Protein AF-A0AAD8ED84-F1 (afdb_monomer_lite)

Sequence (54 aa):
VLDAPELQDDFYLNLVDWSSQNVLSVGLGSCVYLWSACTSQVKRLCDLSGDGNS

Organism: Diploptera punctata (NCBI:txid6984)

Foldseek 3Di:
DDD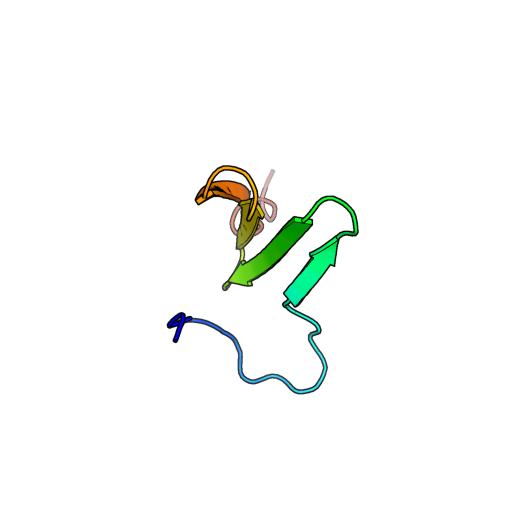QPQPPPDPPDPQWDQDPQQWIWGDGDQWIWIAHPVVRDIDIPDGNPPDPDD

InterPro domains:
  IPR015943 WD40/YVTN repeat-like-containing domain superfamily [G3DSA:2.130.10.10] (1-54)
  IPR033010 WD repeat Cdc20/Fizzy [PTHR19918] (1-51)

Secondary structure (DSSP, 8-state):
----TT----TT---EEE-TTSEEEEEETTEEEEEETTT--EEEEEEGGG-S--

pLDDT: mean 71.77, std 15.58, range [44.94, 89.06]

Radius of gyration: 12.45 Å; chains: 1; bounding box: 37×26×26 Å

Structure (mmCIF, N/CA/C/O backbone):
data_AF-A0AAD8ED84-F1
#
_entry.id   AF-A0AAD8ED84-F1
#
loop_
_atom_site.group_PDB
_atom_site.id
_atom_site.type_symbol
_atom_site.label_atom_id
_atom_site.label_alt_id
_atom_site.label_comp_id
_atom_site.label_asym_id
_atom_site.label_entity_id
_atom_site.label_seq_id
_atom_site.pdbx_PDB_ins_code
_atom_site.Cartn_x
_atom_site.Cartn_y
_atom_site.Cartn_z
_atom_site.occupancy
_atom_site.B_iso_or_equiv
_atom_site.auth_seq_id
_atom_site.auth_comp_id
_atom_site.auth_asym_id
_atom_site.auth_atom_id
_atom_site.pdbx_PDB_model_num
ATOM 1 N N . VAL A 1 1 ? -13.874 -4.443 -7.607 1.00 48.91 1 VAL A N 1
ATOM 2 C CA . VAL A 1 1 ? -12.559 -4.803 -8.180 1.00 48.91 1 VAL A CA 1
ATOM 3 C C . VAL A 1 1 ? -11.656 -3.589 -7.980 1.00 48.91 1 VAL A C 1
ATOM 5 O O . VAL A 1 1 ? -12.171 -2.486 -8.114 1.00 48.91 1 VAL A O 1
ATOM 8 N N . LEU A 1 2 ? -10.426 -3.759 -7.483 1.00 48.53 2 LEU A N 1
ATOM 9 C CA . LEU A 1 2 ? -9.466 -2.662 -7.272 1.00 48.53 2 LEU A CA 1
ATOM 10 C C . LEU A 1 2 ? -8.579 -2.592 -8.518 1.00 48.53 2 LEU A C 1
ATOM 12 O O . LEU A 1 2 ? -7.889 -3.565 -8.804 1.00 48.53 2 LEU A O 1
ATOM 16 N N . ASP A 1 3 ? -8.627 -1.486 -9.255 1.00 52.97 3 ASP A N 1
ATOM 17 C CA . ASP A 1 3 ? -7.824 -1.313 -10.468 1.00 52.97 3 ASP A CA 1
ATOM 18 C C . ASP A 1 3 ? -6.414 -0.812 -10.106 1.00 52.97 3 ASP A C 1
ATOM 20 O O . ASP A 1 3 ? -6.266 0.192 -9.407 1.00 52.97 3 ASP A O 1
ATOM 24 N N . ALA A 1 4 ? -5.378 -1.518 -10.574 1.00 54.97 4 ALA A N 1
ATOM 25 C CA . ALA A 1 4 ? -3.961 -1.202 -10.363 1.00 54.97 4 ALA A CA 1
ATOM 26 C C . ALA A 1 4 ? -3.285 -0.885 -11.71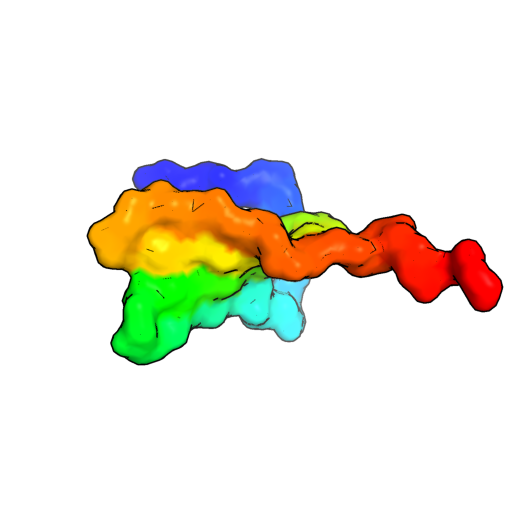7 1.00 54.97 4 ALA A C 1
ATOM 28 O O . ALA A 1 4 ? -2.717 -1.779 -12.342 1.00 54.97 4 ALA A O 1
ATOM 29 N N . PRO A 1 5 ? -3.360 0.367 -12.206 1.00 53.06 5 PRO A N 1
ATOM 30 C CA . PRO A 1 5 ? -3.005 0.726 -13.585 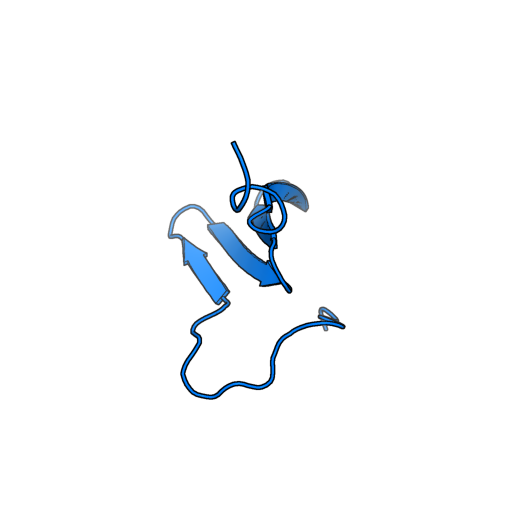1.00 53.06 5 PRO A CA 1
ATOM 31 C C . PRO A 1 5 ? -1.498 0.716 -13.927 1.00 53.06 5 PRO A C 1
ATOM 33 O O . PRO A 1 5 ? -1.143 1.023 -15.059 1.00 53.06 5 PRO A O 1
ATOM 36 N N . GLU A 1 6 ? -0.614 0.342 -12.994 1.00 54.84 6 GLU A N 1
ATOM 37 C CA . GLU A 1 6 ? 0.850 0.281 -13.192 1.00 54.84 6 GLU A CA 1
ATOM 38 C C . GLU A 1 6 ? 1.493 -0.973 -12.572 1.00 54.84 6 GLU A C 1
ATOM 40 O O . GLU A 1 6 ? 2.699 -1.011 -12.313 1.00 54.84 6 GLU A O 1
ATOM 45 N N . LEU A 1 7 ? 0.694 -2.001 -12.280 1.00 53.72 7 LEU A N 1
ATOM 46 C CA . LEU A 1 7 ? 1.235 -3.264 -11.793 1.00 53.72 7 LEU A CA 1
ATOM 47 C C . LEU A 1 7 ? 2.060 -3.899 -12.921 1.00 53.72 7 LEU A C 1
ATOM 49 O O . LEU A 1 7 ? 1.514 -4.218 -13.976 1.00 53.72 7 LEU A O 1
ATOM 53 N N . GLN A 1 8 ? 3.373 -4.049 -12.723 1.00 52.06 8 GLN A N 1
ATOM 54 C CA . GLN A 1 8 ? 4.184 -4.799 -13.676 1.00 52.06 8 GLN A CA 1
ATOM 55 C C . GLN A 1 8 ? 3.718 -6.256 -13.686 1.00 52.06 8 GLN A C 1
ATOM 57 O O . GLN A 1 8 ? 3.652 -6.900 -12.640 1.00 52.06 8 GLN A O 1
ATOM 62 N N . ASP A 1 9 ? 3.406 -6.756 -14.878 1.00 51.28 9 ASP A N 1
ATOM 63 C CA . ASP A 1 9 ? 2.962 -8.125 -15.145 1.00 51.28 9 ASP A CA 1
ATOM 64 C C . ASP A 1 9 ? 4.178 -9.081 -15.135 1.00 51.28 9 ASP A C 1
ATOM 66 O O . ASP A 1 9 ? 4.502 -9.733 -16.127 1.00 51.28 9 ASP A O 1
ATOM 70 N N . ASP A 1 10 ? 4.940 -9.076 -14.035 1.00 52.66 10 ASP A N 1
ATOM 71 C CA . ASP A 1 10 ? 6.187 -9.834 -13.903 1.00 52.66 10 ASP A CA 1
ATOM 72 C C . ASP A 1 10 ? 6.034 -10.973 -12.884 1.00 52.66 10 ASP A C 1
ATOM 74 O O . ASP A 1 10 ? 5.771 -10.773 -11.696 1.00 52.66 10 ASP A O 1
ATOM 78 N N . PHE A 1 11 ? 6.211 -12.199 -13.376 1.00 45.62 11 PHE A N 1
ATOM 79 C CA . PHE A 1 11 ? 5.912 -13.475 -12.716 1.00 45.62 11 PHE A CA 1
ATOM 80 C C . PHE A 1 11 ? 6.747 -13.737 -11.444 1.00 45.62 11 PHE A C 1
ATOM 82 O O . PHE A 1 11 ? 6.454 -14.660 -10.683 1.00 45.62 11 PHE A O 1
ATOM 89 N N . TYR A 1 12 ? 7.791 -12.939 -11.206 1.00 46.81 12 TYR A N 1
ATOM 90 C CA . TYR A 1 12 ? 8.718 -13.087 -10.079 1.00 46.81 12 TYR A CA 1
ATOM 91 C C . TYR A 1 12 ?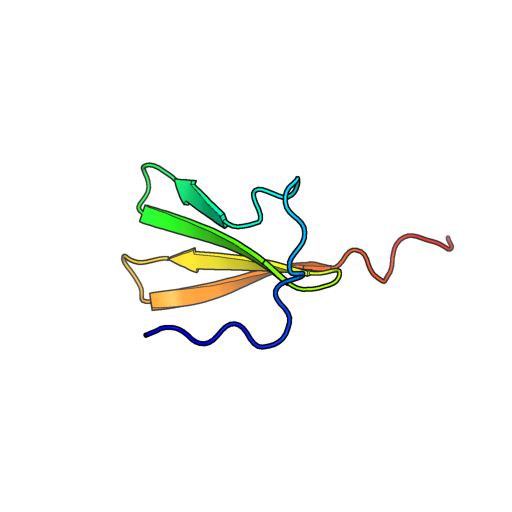 8.502 -12.084 -8.941 1.00 46.81 12 TYR A C 1
ATOM 93 O O . TYR A 1 12 ? 9.132 -12.220 -7.887 1.00 46.81 12 TYR A O 1
ATOM 101 N N . LEU A 1 13 ? 7.630 -11.087 -9.113 1.00 48.62 13 LEU A N 1
ATOM 102 C CA . LEU A 1 13 ? 7.410 -10.060 -8.101 1.00 48.62 13 LEU A CA 1
ATOM 103 C C . LEU A 1 13 ? 6.135 -10.348 -7.300 1.00 48.62 13 LEU A C 1
ATOM 105 O O . LEU A 1 13 ? 5.015 -10.213 -7.784 1.00 48.62 13 LEU A O 1
ATOM 109 N N . ASN A 1 14 ? 6.303 -10.675 -6.017 1.00 55.66 14 ASN A N 1
ATOM 110 C CA . ASN A 1 14 ? 5.207 -10.641 -5.048 1.00 55.66 14 ASN A CA 1
ATOM 111 C C . ASN A 1 14 ? 4.969 -9.179 -4.643 1.00 55.66 14 ASN A C 1
ATOM 113 O O . ASN A 1 14 ? 5.384 -8.741 -3.573 1.00 55.66 14 ASN A O 1
ATOM 117 N N . LEU A 1 15 ? 4.355 -8.399 -5.538 1.00 61.94 15 LEU A N 1
ATOM 118 C CA . LEU A 1 15 ? 4.104 -6.961 -5.348 1.00 61.94 15 LEU A CA 1
ATOM 119 C C . LEU A 1 15 ? 3.003 -6.666 -4.332 1.00 61.94 15 LEU A C 1
ATOM 121 O O . LEU A 1 15 ? 2.696 -5.499 -4.115 1.00 61.94 15 LEU A O 1
ATOM 125 N N . VAL A 1 16 ? 2.397 -7.701 -3.750 1.00 66.19 16 VAL A N 1
ATOM 126 C CA . VAL A 1 16 ? 1.261 -7.599 -2.845 1.00 66.19 16 VAL A CA 1
ATOM 127 C C . VAL A 1 16 ? 1.509 -8.501 -1.643 1.00 66.19 16 VAL A C 1
ATOM 129 O O . VAL A 1 16 ? 1.552 -9.720 -1.786 1.00 66.19 16 VAL A O 1
ATOM 132 N N . ASP A 1 17 ? 1.637 -7.902 -0.462 1.00 77.75 17 ASP A N 1
ATOM 133 C CA . ASP A 1 17 ? 1.668 -8.632 0.808 1.00 77.75 17 ASP A CA 1
ATOM 134 C C . ASP A 1 17 ? 0.580 -8.108 1.743 1.00 77.75 17 ASP A C 1
ATOM 136 O O . ASP A 1 17 ? 0.368 -6.896 1.855 1.00 77.75 17 ASP A O 1
ATOM 140 N N . TRP A 1 18 ? -0.110 -9.027 2.416 1.00 82.38 18 TRP A N 1
ATOM 141 C CA . TRP A 1 18 ? -1.161 -8.709 3.373 1.00 82.38 18 TRP A CA 1
ATOM 142 C C . TRP A 1 18 ? -0.707 -9.119 4.767 1.00 82.38 18 TRP A C 1
ATOM 144 O O . TRP A 1 18 ? -0.704 -10.291 5.142 1.00 82.38 18 TRP A O 1
ATOM 154 N N . SER A 1 19 ? -0.363 -8.117 5.568 1.00 82.94 19 SER A N 1
ATOM 155 C CA . SER A 1 19 ? 0.061 -8.341 6.944 1.00 82.94 19 SER A CA 1
ATOM 156 C C . SER A 1 19 ? -1.086 -8.845 7.827 1.00 82.94 19 SER A C 1
ATOM 158 O O . SER A 1 19 ? -2.252 -8.482 7.653 1.00 82.94 19 SER A O 1
ATOM 160 N N . SER A 1 20 ? -0.745 -9.585 8.882 1.00 83.00 20 SER A N 1
ATOM 161 C CA . SER A 1 20 ? -1.691 -10.013 9.927 1.00 83.00 20 SER A CA 1
ATOM 162 C C . SER A 1 20 ? -2.376 -8.851 10.664 1.00 83.00 20 SER A C 1
ATOM 164 O O . SER A 1 20 ? -3.371 -9.058 11.354 1.00 83.00 20 SER A O 1
ATOM 166 N N . GLN A 1 21 ? -1.874 -7.623 10.497 1.00 85.44 21 GLN A N 1
ATOM 167 C CA . GLN A 1 21 ? -2.460 -6.385 11.021 1.00 85.44 21 GLN A CA 1
ATOM 168 C C . GLN A 1 21 ? -3.458 -5.734 10.052 1.00 85.44 21 GLN A C 1
ATOM 170 O O . GLN A 1 21 ? -3.889 -4.601 10.263 1.00 85.44 21 GLN A O 1
ATOM 175 N N . ASN A 1 22 ? -3.841 -6.445 8.991 1.00 84.44 22 ASN A N 1
ATOM 176 C CA . ASN A 1 22 ? -4.792 -5.988 7.989 1.00 84.44 22 ASN A CA 1
ATOM 177 C C . ASN A 1 22 ? -4.310 -4.758 7.192 1.00 84.44 22 ASN A C 1
ATOM 179 O O . ASN A 1 22 ? -5.097 -3.898 6.790 1.00 84.44 22 ASN A O 1
ATOM 183 N N . VAL A 1 23 ? -2.995 -4.666 6.984 1.00 83.94 23 VAL A N 1
ATOM 184 C CA . VAL A 1 23 ? -2.359 -3.684 6.099 1.00 83.94 23 VAL A CA 1
ATOM 185 C C . VAL A 1 23 ? -1.863 -4.409 4.856 1.00 83.94 23 VAL A C 1
ATOM 187 O O . VAL A 1 23 ? -1.096 -5.366 4.976 1.00 83.94 23 VAL A O 1
ATOM 190 N N . LEU A 1 24 ? -2.302 -3.941 3.693 1.00 85.75 24 LEU A N 1
ATOM 191 C CA . LEU A 1 24 ? -1.874 -4.380 2.374 1.00 85.75 24 LEU A CA 1
ATOM 192 C C . LEU A 1 24 ? -0.719 -3.493 1.910 1.00 85.75 24 LEU A C 1
ATOM 194 O O . LEU A 1 24 ? -0.869 -2.272 1.856 1.00 85.75 24 LEU A O 1
ATOM 198 N N . SER A 1 25 ? 0.417 -4.084 1.570 1.00 84.94 25 SER A N 1
ATOM 199 C CA . SER A 1 25 ? 1.506 -3.380 0.895 1.00 84.94 25 SER A CA 1
ATOM 200 C C . SER A 1 25 ? 1.459 -3.673 -0.598 1.00 84.94 25 SER A C 1
ATOM 202 O O . SER A 1 25 ? 1.258 -4.821 -0.987 1.00 84.94 25 SER A O 1
ATOM 204 N N . VAL A 1 26 ? 1.583 -2.631 -1.420 1.00 84.69 26 VAL A N 1
ATOM 205 C CA . VAL A 1 26 ? 1.562 -2.735 -2.881 1.00 84.69 26 VAL A CA 1
ATOM 206 C C . VAL A 1 26 ? 2.722 -1.944 -3.475 1.00 84.69 26 VAL A C 1
ATOM 208 O O . VAL A 1 26 ? 2.844 -0.742 -3.231 1.00 84.69 26 VAL A O 1
ATOM 211 N N . GLY A 1 27 ? 3.571 -2.608 -4.256 1.00 82.88 27 GLY A N 1
ATOM 212 C CA . GLY A 1 27 ? 4.592 -1.950 -5.075 1.00 82.88 27 GLY A CA 1
ATOM 213 C C . GLY A 1 27 ? 4.006 -1.484 -6.409 1.00 82.88 27 GLY A C 1
ATOM 214 O O . GLY A 1 27 ? 3.510 -2.309 -7.171 1.00 82.88 27 GLY A O 1
ATOM 215 N N . LEU A 1 28 ? 4.064 -0.179 -6.692 1.00 80.44 28 LEU A N 1
ATOM 216 C CA . LEU A 1 28 ? 3.637 0.429 -7.960 1.00 80.44 28 LEU A CA 1
ATOM 217 C C . LEU A 1 28 ? 4.779 1.297 -8.509 1.00 80.44 28 LEU A C 1
ATOM 219 O O . LEU A 1 28 ? 5.137 2.315 -7.909 1.00 80.44 28 LEU A O 1
ATOM 223 N N . GLY A 1 29 ? 5.373 0.885 -9.632 1.00 80.12 29 GLY A N 1
ATOM 224 C CA . GLY A 1 29 ? 6.538 1.560 -10.213 1.00 80.12 29 GLY A CA 1
ATOM 225 C C . GLY A 1 29 ? 7.734 1.598 -9.250 1.00 80.12 29 GLY A C 1
ATOM 226 O O . GLY A 1 29 ? 8.171 0.564 -8.751 1.00 80.12 29 GLY A O 1
ATOM 227 N N . SER A 1 30 ? 8.261 2.795 -8.972 1.00 81.50 30 SER A N 1
ATOM 228 C CA . SER A 1 30 ? 9.326 3.030 -7.980 1.00 81.50 30 SER A CA 1
ATOM 229 C C . SER A 1 30 ? 8.805 3.240 -6.556 1.00 81.50 30 SER A C 1
ATOM 231 O O . SER A 1 30 ? 9.592 3.478 -5.643 1.00 81.50 30 SER A O 1
ATOM 233 N N . CYS A 1 31 ? 7.491 3.206 -6.343 1.00 79.38 31 CYS A N 1
ATOM 234 C CA . CYS A 1 31 ? 6.867 3.558 -5.076 1.00 79.38 31 CYS A CA 1
ATOM 235 C C . CYS A 1 31 ? 6.286 2.333 -4.366 1.00 79.38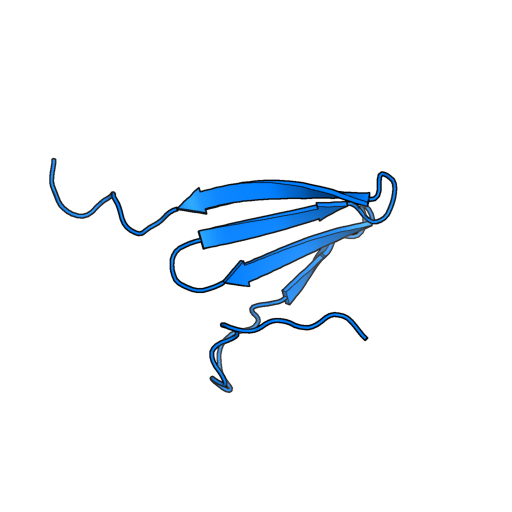 31 CYS A C 1
ATOM 237 O O . CYS A 1 31 ? 5.695 1.452 -4.986 1.00 79.38 31 CYS A O 1
ATOM 239 N N . VAL A 1 32 ? 6.361 2.325 -3.036 1.00 85.69 32 VAL A N 1
ATOM 240 C CA . VAL A 1 32 ? 5.625 1.368 -2.197 1.00 85.69 32 VAL A CA 1
ATOM 241 C C . VAL A 1 32 ? 4.477 2.090 -1.510 1.00 85.69 32 VAL A C 1
ATOM 243 O O . VAL A 1 32 ? 4.671 3.128 -0.873 1.00 85.69 32 VAL A O 1
ATOM 246 N N . TYR A 1 33 ? 3.281 1.525 -1.604 1.00 84.00 33 TYR A N 1
ATOM 247 C CA . TYR A 1 33 ? 2.071 2.016 -0.959 1.00 84.00 33 TYR A CA 1
ATOM 248 C C . TYR A 1 33 ? 1.598 1.035 0.110 1.00 84.00 33 TYR A C 1
ATOM 250 O O . TYR A 1 33 ? 1.731 -0.176 -0.027 1.00 84.00 33 TYR A O 1
ATOM 258 N N . LEU A 1 34 ? 1.031 1.572 1.182 1.00 87.75 34 LEU A N 1
ATOM 259 C CA . LEU A 1 34 ? 0.379 0.832 2.250 1.00 87.75 34 LEU A CA 1
ATOM 260 C C . LEU A 1 34 ? -1.088 1.235 2.289 1.00 87.75 34 LEU A C 1
ATOM 262 O O . LEU A 1 34 ? -1.405 2.421 2.400 1.00 87.75 34 LEU A O 1
ATOM 266 N N . TRP A 1 35 ? -1.976 0.256 2.246 1.00 89.06 35 TRP A N 1
ATOM 267 C CA . TRP A 1 35 ? -3.402 0.436 2.460 1.00 89.06 35 TRP A CA 1
ATOM 268 C C . TRP A 1 35 ? -3.829 -0.297 3.726 1.00 89.06 35 TRP A C 1
ATOM 270 O O . TRP A 1 35 ? -3.587 -1.491 3.873 1.00 89.06 35 TRP A O 1
ATOM 280 N N . SER A 1 36 ? -4.463 0.407 4.662 1.00 86.25 36 SER A N 1
ATOM 281 C CA . SER A 1 36 ? -5.018 -0.220 5.863 1.00 86.25 36 SER A CA 1
ATOM 282 C C . SER A 1 36 ? -6.484 -0.564 5.644 1.00 86.25 36 SER A C 1
ATOM 284 O O . SER A 1 36 ? -7.318 0.329 5.503 1.00 86.25 36 SER A O 1
ATOM 286 N N . ALA A 1 37 ? -6.825 -1.849 5.704 1.00 82.81 37 ALA A N 1
ATOM 287 C CA . ALA A 1 37 ? -8.204 -2.314 5.587 1.00 82.81 37 ALA A CA 1
ATOM 288 C C . ALA A 1 37 ? -9.084 -1.878 6.772 1.00 82.81 37 ALA A C 1
ATOM 290 O O . ALA A 1 37 ? -10.300 -1.780 6.640 1.00 82.81 37 ALA A O 1
ATOM 291 N N . CYS A 1 38 ? -8.480 -1.584 7.928 1.00 83.75 38 CYS A N 1
ATOM 292 C CA . CYS A 1 38 ? -9.200 -1.139 9.123 1.00 83.75 38 CYS A CA 1
ATOM 293 C C . CYS A 1 38 ? -9.681 0.314 9.017 1.00 83.75 38 CYS A C 1
ATOM 295 O O . CYS A 1 38 ? -10.744 0.650 9.531 1.00 83.75 38 CYS A O 1
ATOM 297 N N . THR A 1 39 ? -8.895 1.186 8.381 1.00 86.94 39 THR A N 1
ATOM 298 C CA . THR A 1 39 ? -9.171 2.634 8.317 1.00 86.94 39 THR A CA 1
ATOM 299 C C . THR A 1 39 ? -9.462 3.132 6.906 1.00 86.94 39 THR A C 1
ATOM 301 O O . THR A 1 39 ? -9.820 4.294 6.734 1.00 86.94 39 THR A O 1
ATOM 304 N N . SER A 1 40 ? -9.296 2.276 5.893 1.00 86.25 40 SER A N 1
ATOM 305 C CA . SER A 1 40 ? -9.319 2.625 4.467 1.00 86.25 40 SER A CA 1
ATOM 306 C C . SER A 1 40 ? -8.305 3.706 4.062 1.00 86.25 40 SER A C 1
ATOM 308 O O . SER A 1 40 ? -8.413 4.269 2.975 1.00 86.25 40 SER A O 1
ATOM 310 N N . GLN A 1 41 ? -7.308 4.004 4.906 1.00 84.94 41 GLN A N 1
ATOM 311 C CA . GLN A 1 41 ? -6.258 4.961 4.565 1.00 84.94 41 GLN A CA 1
ATOM 312 C C . GLN A 1 41 ? -5.230 4.351 3.618 1.00 84.94 41 GLN A C 1
ATOM 314 O O . GLN A 1 41 ? -4.821 3.201 3.779 1.00 84.94 41 GLN A O 1
ATOM 319 N N . VAL A 1 42 ? -4.761 5.181 2.688 1.00 86.62 42 VAL A N 1
ATOM 320 C CA . VAL A 1 42 ? -3.641 4.895 1.791 1.00 86.62 42 VAL A CA 1
ATOM 321 C C . VAL A 1 42 ? -2.471 5.798 2.173 1.00 86.62 42 VAL A C 1
ATOM 323 O O . VAL A 1 42 ? -2.642 7.008 2.330 1.00 86.62 42 VAL A O 1
ATOM 326 N N . LYS A 1 43 ? -1.273 5.228 2.300 1.00 87.62 43 LYS A N 1
ATOM 327 C CA . LYS A 1 43 ? -0.029 5.949 2.587 1.00 87.62 43 LYS A CA 1
ATOM 328 C C . LYS A 1 43 ? 1.074 5.497 1.637 1.00 87.62 43 LYS A C 1
ATOM 330 O O . LYS A 1 43 ? 1.297 4.303 1.486 1.00 87.62 43 LYS A O 1
ATOM 335 N N . ARG A 1 44 ? 1.821 6.436 1.052 1.00 86.38 44 ARG A N 1
ATOM 336 C CA . ARG A 1 44 ? 3.072 6.121 0.344 1.00 86.38 44 ARG A CA 1
ATOM 337 C C . ARG A 1 44 ? 4.189 5.909 1.369 1.00 86.38 44 ARG A C 1
ATOM 339 O O . ARG A 1 44 ? 4.447 6.799 2.179 1.00 86.38 44 ARG A O 1
ATOM 346 N N . LEU A 1 45 ? 4.793 4.724 1.375 1.00 86.56 45 LEU A N 1
ATOM 347 C CA . LEU A 1 45 ? 5.856 4.339 2.303 1.00 86.56 45 LEU A CA 1
ATOM 348 C C . LEU A 1 45 ? 7.218 4.852 1.836 1.00 86.56 45 LEU A C 1
ATOM 350 O O . LEU A 1 45 ? 7.917 5.499 2.610 1.00 86.56 45 LEU A O 1
ATOM 354 N N . CYS A 1 46 ? 7.577 4.585 0.583 1.00 82.69 46 CYS A N 1
ATOM 355 C CA . CYS A 1 46 ? 8.830 5.040 -0.008 1.00 82.69 46 CYS A CA 1
ATOM 356 C C . CYS A 1 46 ? 8.682 5.275 -1.512 1.00 82.69 46 CYS A C 1
ATOM 358 O O . CYS A 1 46 ? 7.771 4.739 -2.145 1.00 82.69 46 CYS A O 1
ATOM 360 N N . ASP A 1 47 ? 9.578 6.102 -2.046 1.00 84.50 47 ASP A N 1
ATOM 361 C CA . ASP A 1 47 ? 9.767 6.328 -3.473 1.00 84.50 47 ASP A CA 1
ATOM 362 C C . ASP A 1 47 ? 11.253 6.150 -3.786 1.00 84.50 47 ASP A C 1
ATOM 364 O O . ASP A 1 47 ? 12.103 6.886 -3.290 1.00 84.50 47 ASP A O 1
ATOM 368 N N . LEU A 1 48 ? 11.551 5.120 -4.565 1.00 78.69 48 LEU A N 1
ATOM 369 C CA . LEU A 1 48 ? 12.893 4.694 -4.940 1.00 78.69 48 LEU A CA 1
ATOM 370 C C . LEU A 1 48 ? 13.410 5.442 -6.177 1.00 78.69 48 LEU A C 1
ATOM 372 O O . LEU A 1 48 ? 14.540 5.213 -6.593 1.00 78.69 48 LEU A O 1
ATOM 376 N N . SER A 1 49 ? 12.620 6.346 -6.769 1.00 73.19 49 SER A N 1
ATOM 377 C CA . SER A 1 49 ? 13.039 7.116 -7.951 1.00 73.19 49 SER A CA 1
ATOM 378 C C . SER A 1 49 ? 14.086 8.202 -7.655 1.00 73.19 49 SER A C 1
ATOM 380 O O . SER A 1 49 ? 14.610 8.806 -8.589 1.00 73.19 49 SER A O 1
ATOM 382 N N . GLY A 1 50 ? 14.428 8.439 -6.380 1.00 59.91 50 GLY A N 1
ATOM 383 C CA . GLY A 1 50 ? 15.280 9.554 -5.950 1.00 59.91 50 GLY A CA 1
ATOM 384 C C . GLY A 1 50 ? 16.672 9.223 -5.398 1.00 59.91 50 GLY A C 1
ATOM 385 O O . GLY A 1 50 ? 17.425 10.161 -5.163 1.00 59.91 50 GLY A O 1
ATOM 386 N N . ASP A 1 51 ? 17.053 7.956 -5.194 1.00 57.84 51 ASP A N 1
ATOM 387 C CA . ASP A 1 51 ? 18.271 7.618 -4.416 1.00 57.84 51 ASP A CA 1
ATOM 388 C C . ASP A 1 51 ? 19.485 7.207 -5.279 1.00 57.84 51 ASP A C 1
ATOM 390 O O . ASP A 1 51 ? 20.285 6.344 -4.925 1.00 57.84 51 ASP A O 1
ATOM 394 N N . GLY A 1 52 ? 19.598 7.803 -6.472 1.00 54.41 52 GLY A N 1
ATOM 395 C CA . GLY A 1 52 ? 20.664 7.526 -7.444 1.00 54.41 52 GLY A CA 1
ATOM 396 C C . GLY A 1 52 ? 21.720 8.624 -7.606 1.00 54.41 52 GLY A C 1
ATOM 397 O O . GLY A 1 52 ? 22.588 8.475 -8.464 1.00 54.41 52 GLY A O 1
ATOM 398 N N . ASN A 1 53 ? 21.653 9.734 -6.858 1.00 47.12 53 ASN A N 1
ATOM 399 C CA . ASN A 1 53 ? 22.644 10.812 -6.972 1.00 47.12 53 ASN A CA 1
ATOM 400 C C . ASN A 1 53 ? 22.693 11.736 -5.739 1.00 47.12 53 ASN A C 1
ATOM 402 O O . ASN A 1 53 ? 22.090 12.814 -5.740 1.00 47.12 53 ASN A O 1
ATOM 406 N N . SER A 1 54 ? 23.474 11.351 -4.731 1.00 44.94 54 SER A N 1
ATOM 407 C CA . SER A 1 54 ? 24.071 12.277 -3.758 1.00 44.94 54 SER A CA 1
ATOM 408 C C . SER A 1 54 ? 25.554 11.992 -3.611 1.00 44.94 54 SER A C 1
A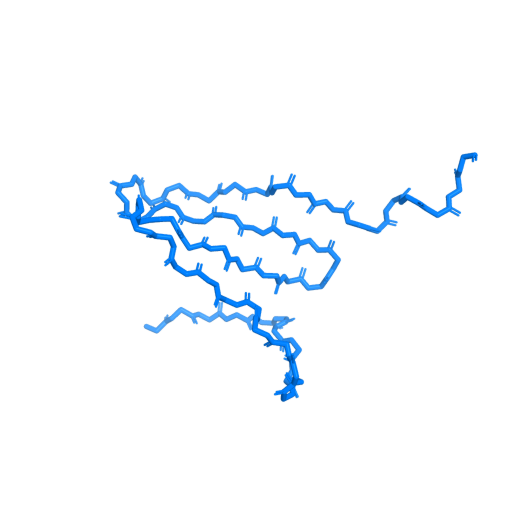TOM 410 O O . SER A 1 54 ? 25.875 10.790 -3.468 1.00 44.94 54 SER A O 1
#